Protein AF-A0A3N1T161-F1 (afdb_monomer)

Solvent-accessible surface area (backbone atoms only — not comparable to full-atom values): 4379 Å² total; per-residue (Å²): 137,86,84,79,79,80,79,75,78,73,79,74,82,75,83,77,82,81,89,71,76,80,88,66,57,89,79,44,44,81,41,71,35,92,40,74,93,57,68,54,34,75,38,54,22,38,70,47,92,75,28,31,26,31,75,87,77,65,50,74,41,65,87,122

Sequence (64 aa):
MKLLAFLRRRPAPAATATFTPHGVLDGARWLVCETTACAHLTRRHTPAGHGWECTDCHTHKGDQ

Radius of gyration: 24.97 Å; Cα c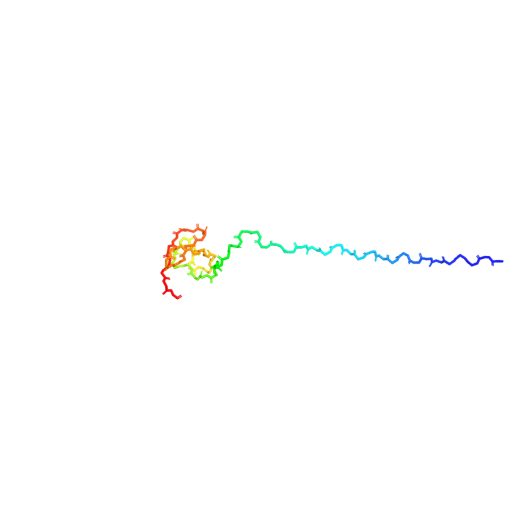ontacts (8 Å, |Δi|>4): 73; chains: 1; bounding box: 46×76×21 Å

Mean predicted aligned error: 11.28 Å

Structure (mmCIF, N/CA/C/O backbone):
data_AF-A0A3N1T161-F1
#
_entry.id   AF-A0A3N1T161-F1
#
loop_
_atom_site.group_PDB
_atom_site.id
_atom_site.type_symbol
_atom_site.label_atom_id
_atom_site.label_alt_id
_atom_site.label_comp_id
_atom_site.label_asym_id
_atom_site.label_entity_id
_atom_site.label_seq_id
_atom_site.pdbx_PDB_ins_code
_atom_site.Cartn_x
_atom_site.Cartn_y
_atom_site.Cartn_z
_atom_site.occupancy
_atom_site.B_iso_or_equiv
_atom_site.auth_seq_id
_atom_site.auth_comp_id
_atom_site.auth_asym_id
_atom_site.auth_atom_id
_atom_site.pdbx_PDB_model_num
ATOM 1 N N . MET A 1 1 ? 39.551 -63.717 -4.957 1.00 39.94 1 MET A N 1
ATOM 2 C CA . MET A 1 1 ? 38.605 -62.959 -4.107 1.00 39.94 1 MET A CA 1
ATOM 3 C C . MET A 1 1 ? 38.418 -61.580 -4.728 1.00 39.94 1 MET A C 1
ATOM 5 O O . MET A 1 1 ? 39.408 -60.881 -4.883 1.00 39.94 1 MET A O 1
ATOM 9 N N . LYS A 1 2 ? 37.214 -61.224 -5.196 1.00 48.19 2 LYS A N 1
ATOM 10 C CA . LYS A 1 2 ? 36.950 -59.925 -5.847 1.00 48.19 2 LYS A CA 1
ATOM 11 C C . LYS A 1 2 ? 36.329 -58.978 -4.820 1.00 48.19 2 LYS A C 1
ATOM 13 O O . LYS A 1 2 ? 35.219 -59.224 -4.360 1.00 48.19 2 LYS A O 1
ATOM 18 N N . LEU A 1 3 ? 37.070 -57.937 -4.447 1.00 58.75 3 LEU A N 1
ATOM 19 C CA . LEU A 1 3 ? 36.601 -56.868 -3.568 1.00 58.75 3 LEU A CA 1
ATOM 20 C C . LEU A 1 3 ? 35.526 -56.066 -4.321 1.00 58.75 3 LEU A C 1
ATOM 22 O O . LEU A 1 3 ? 35.832 -55.360 -5.281 1.00 58.75 3 LEU A O 1
ATOM 26 N N . LEU A 1 4 ? 34.261 -56.205 -3.927 1.00 61.34 4 LEU A N 1
ATOM 27 C CA . LEU A 1 4 ? 33.183 -55.350 -4.418 1.00 61.34 4 LEU A CA 1
ATOM 28 C C . LEU A 1 4 ? 33.348 -53.977 -3.761 1.00 61.34 4 LEU A C 1
ATOM 30 O O . LEU A 1 4 ? 33.018 -53.784 -2.592 1.00 61.34 4 LEU A O 1
ATOM 34 N N . ALA A 1 5 ? 33.923 -53.037 -4.507 1.00 62.69 5 ALA A N 1
ATOM 35 C CA . ALA A 1 5 ? 34.017 -51.647 -4.096 1.00 62.69 5 ALA A CA 1
ATOM 36 C C . ALA A 1 5 ? 32.599 -51.079 -3.933 1.00 62.69 5 ALA A C 1
ATOM 38 O O . ALA A 1 5 ? 31.873 -50.880 -4.907 1.00 62.69 5 ALA A O 1
ATOM 39 N N . PHE A 1 6 ? 32.202 -50.832 -2.685 1.00 65.50 6 PHE A N 1
ATOM 40 C CA . PHE A 1 6 ? 30.990 -50.098 -2.344 1.00 65.50 6 PHE A CA 1
ATOM 41 C C . PHE A 1 6 ? 31.128 -48.654 -2.834 1.00 65.50 6 PHE A C 1
ATOM 43 O O . PHE A 1 6 ? 31.603 -47.773 -2.116 1.00 65.50 6 PHE A O 1
ATOM 50 N N . LEU A 1 7 ? 30.708 -48.403 -4.073 1.00 70.88 7 LEU A N 1
ATOM 51 C CA . LEU A 1 7 ? 30.518 -47.057 -4.595 1.00 70.88 7 LEU A CA 1
ATOM 52 C C . LEU A 1 7 ? 29.396 -46.394 -3.783 1.00 70.88 7 LEU A C 1
ATOM 54 O O . LEU A 1 7 ? 28.211 -46.560 -4.077 1.00 70.88 7 LEU A O 1
ATOM 58 N N . ARG A 1 8 ? 29.764 -45.657 -2.727 1.00 71.44 8 ARG A N 1
ATOM 59 C CA . ARG A 1 8 ? 28.845 -44.751 -2.030 1.00 71.44 8 ARG A CA 1
ATOM 60 C C . ARG A 1 8 ? 28.343 -43.739 -3.056 1.00 71.44 8 ARG A C 1
ATOM 62 O O . ARG A 1 8 ? 29.102 -42.879 -3.498 1.00 71.44 8 ARG A O 1
ATOM 69 N N . ARG A 1 9 ? 27.068 -43.848 -3.442 1.00 71.75 9 ARG A N 1
ATOM 70 C CA . ARG A 1 9 ? 26.399 -42.829 -4.257 1.00 71.75 9 ARG A CA 1
ATOM 71 C C . ARG A 1 9 ? 26.452 -41.517 -3.482 1.00 71.75 9 ARG A C 1
ATOM 73 O O . ARG A 1 9 ? 25.846 -41.403 -2.419 1.00 71.75 9 ARG A O 1
ATOM 80 N N . ARG A 1 10 ? 27.213 -40.549 -3.990 1.00 74.50 10 ARG A N 1
ATOM 81 C CA . ARG A 1 10 ? 27.196 -39.189 -3.458 1.00 74.50 10 ARG A CA 1
ATOM 82 C C . ARG A 1 10 ? 25.827 -38.595 -3.810 1.00 74.50 10 ARG A C 1
ATOM 84 O O . ARG A 1 10 ? 25.461 -38.660 -4.985 1.00 74.50 10 ARG A O 1
ATOM 91 N N . PRO A 1 11 ? 25.051 -38.086 -2.840 1.00 72.50 11 PRO A N 1
ATOM 92 C CA . PRO A 1 11 ? 23.790 -37.431 -3.152 1.00 72.50 11 PRO A CA 1
ATOM 93 C C . PRO A 1 11 ? 24.069 -36.259 -4.094 1.00 72.50 11 PRO A C 1
ATOM 95 O O . PRO A 1 11 ? 25.015 -35.495 -3.882 1.00 72.50 11 PRO A O 1
ATOM 98 N N . ALA A 1 12 ? 23.287 -36.170 -5.168 1.00 78.56 12 ALA A N 1
ATOM 99 C CA . ALA A 1 12 ? 23.355 -35.041 -6.082 1.00 78.56 12 ALA A CA 1
ATOM 100 C C . ALA A 1 12 ? 22.984 -33.757 -5.319 1.00 78.56 12 ALA A C 1
ATOM 102 O O . ALA A 1 12 ? 22.119 -33.816 -4.438 1.00 78.56 12 ALA A O 1
ATOM 103 N N . PRO A 1 13 ? 23.622 -32.612 -5.620 1.00 74.75 13 PRO A N 1
ATOM 104 C CA . PRO A 1 13 ? 23.211 -31.347 -5.033 1.00 74.75 13 PRO A CA 1
ATOM 105 C C . PRO A 1 13 ? 21.739 -31.101 -5.374 1.00 74.75 13 PRO A C 1
ATOM 107 O O . PRO A 1 13 ? 21.337 -31.218 -6.533 1.00 74.75 13 PRO A O 1
ATOM 110 N N . ALA A 1 14 ? 20.931 -30.808 -4.355 1.00 77.88 14 ALA A N 1
ATOM 111 C CA . ALA A 1 14 ? 19.546 -30.414 -4.563 1.00 77.88 14 ALA A CA 1
ATOM 112 C C . ALA A 1 14 ? 19.515 -29.142 -5.420 1.00 77.88 14 ALA A C 1
ATOM 114 O O . ALA A 1 14 ? 20.350 -28.253 -5.236 1.00 77.88 14 ALA A O 1
ATOM 115 N N . ALA A 1 15 ? 18.567 -29.062 -6.356 1.00 81.38 15 ALA A N 1
ATOM 116 C CA . ALA A 1 15 ? 18.364 -27.852 -7.139 1.00 81.38 15 ALA A CA 1
ATOM 117 C C . ALA A 1 15 ? 18.117 -26.673 -6.186 1.00 81.38 15 ALA A C 1
ATOM 119 O O . ALA A 1 15 ? 17.243 -26.735 -5.319 1.00 81.38 15 ALA A O 1
ATOM 120 N N . THR A 1 16 ? 18.913 -25.616 -6.319 1.00 78.81 16 THR A N 1
ATOM 121 C CA . THR A 1 16 ? 18.740 -24.387 -5.548 1.00 78.81 16 THR A CA 1
ATOM 122 C C . THR A 1 16 ? 17.450 -23.707 -5.989 1.00 78.81 16 THR A C 1
ATOM 124 O O . THR A 1 16 ? 17.258 -23.443 -7.175 1.00 78.81 16 THR A O 1
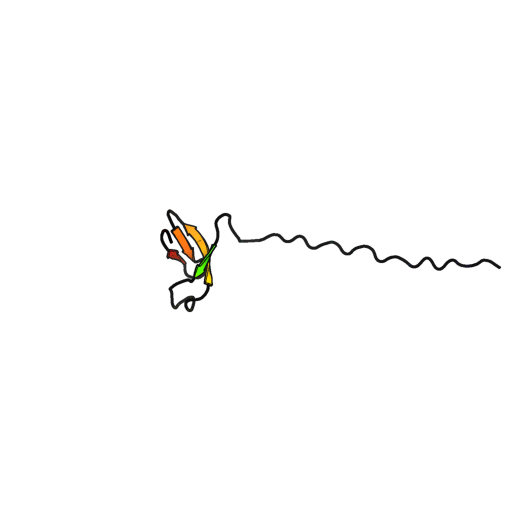ATOM 127 N N . ALA A 1 17 ? 16.559 -23.421 -5.040 1.00 79.25 17 ALA A N 1
ATOM 128 C CA . ALA A 1 17 ? 15.344 -22.671 -5.327 1.00 79.25 17 ALA A CA 1
ATOM 129 C C . ALA A 1 17 ? 15.708 -21.261 -5.813 1.00 79.25 17 ALA A C 1
ATOM 131 O O . ALA A 1 17 ? 16.470 -20.543 -5.163 1.00 79.25 17 ALA A O 1
ATOM 132 N N . THR A 1 18 ? 15.160 -20.861 -6.958 1.00 79.81 18 THR A N 1
ATOM 133 C CA . THR A 1 18 ? 15.287 -19.492 -7.455 1.00 79.81 18 THR A CA 1
ATOM 134 C C . THR A 1 18 ? 14.333 -18.596 -6.672 1.00 79.81 18 THR A C 1
ATOM 136 O O . THR A 1 18 ? 13.121 -18.794 -6.709 1.00 79.81 18 THR A O 1
ATOM 139 N N . PHE A 1 19 ? 14.871 -17.607 -5.957 1.00 76.56 19 PHE A N 1
ATOM 140 C CA . PHE A 1 19 ? 14.054 -16.545 -5.379 1.00 76.56 19 PHE A CA 1
ATOM 141 C C . PHE A 1 19 ? 13.703 -15.536 -6.472 1.00 76.56 19 PHE A C 1
ATOM 143 O O . PHE A 1 19 ? 14.585 -14.975 -7.121 1.00 76.56 19 PHE A O 1
ATOM 150 N N . THR A 1 20 ? 12.413 -15.291 -6.668 1.00 73.06 20 THR A N 1
ATOM 151 C CA . THR A 1 20 ? 11.923 -14.209 -7.521 1.00 73.06 20 THR A CA 1
ATOM 152 C C . THR A 1 20 ? 10.897 -13.418 -6.719 1.00 73.06 20 THR A C 1
ATOM 154 O O . THR A 1 20 ? 9.918 -14.009 -6.255 1.00 73.06 20 THR A O 1
ATOM 157 N N . PRO A 1 21 ? 11.097 -12.105 -6.510 1.00 70.31 21 PRO A N 1
ATOM 158 C CA . PRO A 1 21 ? 10.154 -11.280 -5.770 1.00 70.31 21 PRO A CA 1
ATOM 159 C C . PRO A 1 21 ? 8.915 -11.016 -6.635 1.00 70.31 21 PRO A C 1
ATOM 161 O O . PRO A 1 21 ? 8.759 -9.962 -7.244 1.00 70.31 21 PRO A O 1
ATOM 164 N N . HIS A 1 22 ? 8.016 -11.995 -6.718 1.00 69.62 22 HIS A N 1
ATOM 165 C CA . HIS A 1 22 ? 6.743 -11.816 -7.401 1.00 69.62 22 HIS A CA 1
ATOM 166 C C . HIS A 1 22 ? 5.920 -10.738 -6.681 1.00 69.62 22 HIS A C 1
ATOM 168 O O . HIS A 1 22 ? 5.613 -10.845 -5.494 1.00 69.6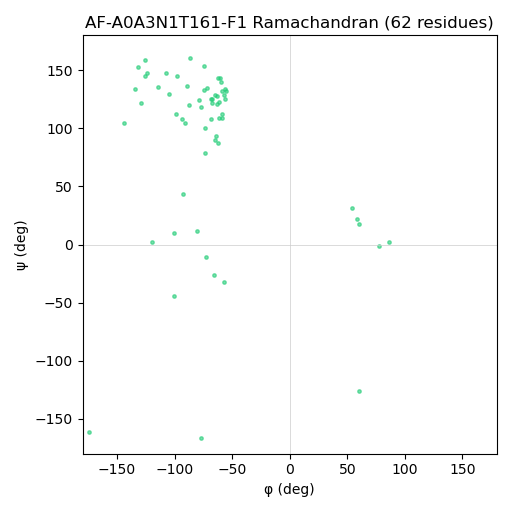2 22 HIS A O 1
ATOM 174 N N . GLY A 1 23 ? 5.573 -9.676 -7.410 1.00 69.19 23 GLY A N 1
ATOM 175 C CA . GLY A 1 23 ? 4.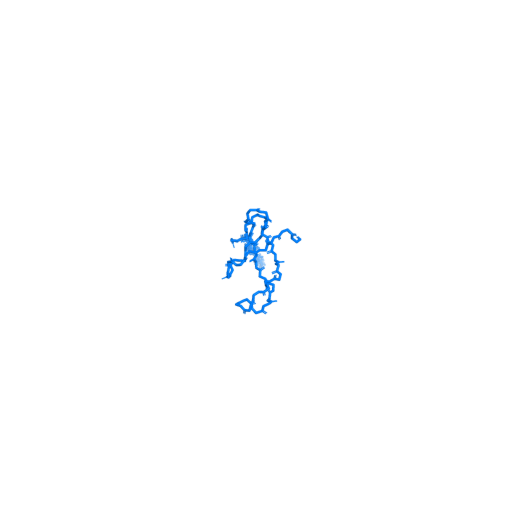698 -8.605 -6.933 1.00 69.19 23 GLY A CA 1
ATOM 176 C C . GLY A 1 23 ? 5.378 -7.475 -6.155 1.00 69.19 23 GLY A C 1
ATOM 177 O O . GLY A 1 23 ? 4.672 -6.573 -5.712 1.00 69.19 23 GLY A O 1
ATOM 178 N N . VAL A 1 24 ? 6.704 -7.477 -5.974 1.00 78.50 24 VAL A N 1
ATOM 179 C CA . VAL A 1 24 ? 7.427 -6.283 -5.495 1.00 78.50 24 VAL A CA 1
ATOM 180 C C . VAL A 1 24 ? 7.868 -5.492 -6.722 1.00 78.50 24 VAL A C 1
ATOM 182 O O . VAL A 1 24 ? 8.772 -5.917 -7.432 1.00 78.50 24 VAL A O 1
ATOM 185 N N . LEU A 1 25 ? 7.177 -4.387 -7.002 1.00 79.94 25 LEU A N 1
ATOM 186 C CA . LEU A 1 25 ? 7.500 -3.507 -8.126 1.00 79.94 25 LEU A CA 1
ATOM 187 C C . LEU A 1 25 ? 8.753 -2.675 -7.830 1.00 79.94 25 LEU A C 1
ATOM 189 O O . LEU A 1 25 ? 9.036 -2.367 -6.668 1.00 79.94 25 LEU A O 1
ATOM 193 N N . ASP A 1 26 ? 9.466 -2.266 -8.878 1.00 83.56 26 ASP A N 1
ATOM 194 C CA . ASP A 1 26 ? 10.581 -1.329 -8.744 1.00 83.56 26 ASP A CA 1
ATOM 195 C C . ASP A 1 26 ? 10.120 -0.034 -8.064 1.00 83.56 26 ASP A C 1
ATOM 197 O O . ASP A 1 26 ? 9.062 0.523 -8.363 1.00 83.56 26 ASP A O 1
ATOM 201 N N . GLY A 1 27 ? 10.908 0.427 -7.092 1.00 88.00 27 GLY A N 1
ATOM 202 C CA . GLY A 1 27 ? 10.578 1.600 -6.283 1.00 88.00 27 GLY A CA 1
ATOM 203 C C . GLY A 1 27 ? 9.545 1.356 -5.177 1.00 88.00 27 GLY A C 1
ATOM 204 O O . GLY A 1 27 ? 9.261 2.287 -4.420 1.00 88.00 27 GLY A O 1
ATOM 205 N N . ALA A 1 28 ? 9.011 0.136 -5.032 1.00 91.38 28 ALA A N 1
ATOM 206 C CA . ALA A 1 28 ? 8.178 -0.209 -3.885 1.00 91.38 28 ALA A CA 1
ATOM 207 C C . ALA A 1 28 ? 8.959 -0.056 -2.571 1.00 91.38 28 ALA A C 1
ATOM 209 O O . ALA A 1 28 ? 10.150 -0.366 -2.483 1.00 91.38 28 ALA A O 1
ATOM 210 N N . ARG A 1 29 ? 8.269 0.410 -1.528 1.00 91.81 29 ARG A N 1
ATOM 211 C CA . ARG A 1 29 ? 8.844 0.647 -0.199 1.00 91.81 29 ARG A CA 1
ATOM 212 C C . ARG A 1 29 ? 7.973 0.040 0.890 1.00 91.81 29 ARG A C 1
ATOM 214 O O . ARG A 1 29 ? 6.760 -0.085 0.740 1.00 91.81 29 ARG A O 1
ATOM 221 N N . TRP A 1 30 ? 8.597 -0.313 2.007 1.00 92.81 30 TRP A N 1
ATOM 222 C CA . TRP A 1 30 ? 7.898 -0.662 3.240 1.00 92.81 30 TRP A CA 1
ATOM 223 C C . TRP A 1 30 ? 7.786 0.595 4.095 1.00 92.81 30 TRP A C 1
ATOM 225 O O . TRP A 1 30 ? 8.787 1.078 4.615 1.00 92.81 30 TRP A O 1
ATOM 235 N N . LEU A 1 31 ? 6.576 1.139 4.197 1.00 93.44 31 LEU A N 1
ATOM 236 C CA . LEU A 1 31 ? 6.287 2.378 4.919 1.00 93.44 31 LEU A CA 1
ATOM 237 C C . LEU A 1 31 ? 5.208 2.108 5.967 1.00 93.44 31 LEU A C 1
ATOM 239 O O . LEU A 1 31 ? 4.321 1.277 5.758 1.00 93.44 31 LEU A O 1
ATOM 243 N N . VAL A 1 32 ? 5.256 2.819 7.093 1.00 94.00 32 VAL A N 1
ATOM 244 C CA . VAL A 1 32 ? 4.162 2.811 8.075 1.00 94.00 32 VAL A CA 1
ATOM 245 C C . VAL A 1 32 ? 2.907 3.355 7.398 1.00 94.00 32 VAL A C 1
ATOM 247 O O . VAL A 1 32 ? 2.939 4.469 6.886 1.00 94.00 32 VAL A O 1
ATOM 250 N N . CYS A 1 33 ? 1.810 2.599 7.374 1.00 94.94 33 CYS A N 1
ATOM 251 C CA . CYS A 1 33 ? 0.530 3.101 6.882 1.00 94.94 33 CYS A CA 1
ATOM 252 C C . CYS A 1 33 ? -0.217 3.777 8.033 1.00 94.94 33 CYS A C 1
ATOM 254 O O . CYS A 1 33 ? -0.525 3.116 9.009 1.00 94.94 33 CYS A O 1
ATOM 256 N N . GLU A 1 34 ? -0.552 5.062 7.933 1.00 90.25 34 GLU A N 1
ATOM 257 C CA . GLU A 1 34 ? -1.166 5.834 9.033 1.00 90.25 34 GLU A CA 1
ATOM 258 C C . GLU A 1 34 ? -2.676 5.606 9.194 1.00 90.25 34 GLU A C 1
ATOM 260 O O . GLU A 1 34 ? -3.344 6.315 9.939 1.00 90.25 3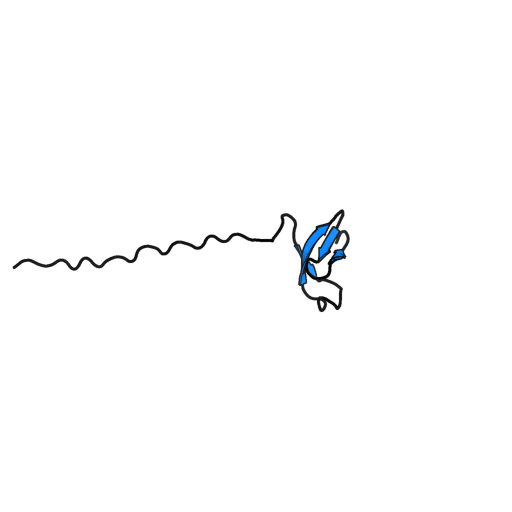4 GLU A O 1
ATOM 265 N N . THR A 1 35 ? -3.227 4.601 8.517 1.00 92.56 35 THR A N 1
ATOM 266 C CA . THR A 1 35 ? -4.654 4.291 8.602 1.00 92.56 35 THR A CA 1
ATOM 267 C C . THR A 1 35 ? -4.935 3.157 9.576 1.00 92.56 35 THR A C 1
ATOM 269 O O . THR A 1 35 ? -4.196 2.168 9.666 1.00 92.56 35 THR A O 1
ATOM 272 N N . THR A 1 36 ? -6.071 3.257 10.265 1.00 94.81 36 THR A N 1
ATOM 273 C CA . THR A 1 36 ? -6.582 2.198 11.144 1.00 94.81 36 THR A CA 1
ATOM 274 C C . THR A 1 36 ? -6.963 0.935 10.373 1.00 94.81 36 THR A C 1
ATOM 276 O O . THR A 1 36 ? -6.844 -0.154 10.927 1.00 94.81 36 THR A O 1
ATOM 279 N N . ALA A 1 37 ? -7.318 1.048 9.086 1.00 93.94 37 ALA A N 1
ATOM 280 C CA . ALA A 1 37 ? -7.543 -0.095 8.195 1.00 93.94 37 ALA A CA 1
ATOM 281 C C . ALA A 1 37 ? -6.308 -1.012 8.098 1.00 93.94 37 ALA A C 1
ATOM 283 O O . ALA A 1 37 ? -6.437 -2.229 7.998 1.00 93.94 37 ALA A O 1
ATOM 284 N N . CYS A 1 38 ? -5.107 -0.436 8.199 1.00 96.25 38 CYS A N 1
ATOM 285 C CA . CYS A 1 38 ? -3.844 -1.170 8.241 1.00 96.25 38 CYS A CA 1
ATOM 286 C C . CYS A 1 38 ? -3.265 -1.316 9.657 1.00 96.25 38 CYS A C 1
ATOM 288 O O . CYS A 1 38 ? -2.123 -1.765 9.793 1.00 96.25 38 CYS A O 1
ATOM 290 N N . ALA A 1 39 ? -4.034 -0.959 10.691 1.00 95.62 39 ALA A N 1
ATOM 291 C CA . ALA A 1 39 ? -3.647 -0.985 12.102 1.00 95.62 39 ALA A CA 1
ATOM 292 C C . ALA A 1 39 ? -2.352 -0.213 12.419 1.00 95.62 39 ALA A C 1
ATOM 294 O O . ALA A 1 39 ? -1.603 -0.602 13.312 1.00 95.62 39 ALA A O 1
ATOM 295 N N . HIS A 1 40 ? -2.064 0.860 11.677 1.00 92.25 40 HIS A N 1
ATOM 296 C CA . HIS A 1 40 ? -0.818 1.623 11.816 1.00 92.25 40 HIS A CA 1
ATOM 297 C C . HIS A 1 40 ? 0.468 0.802 11.598 1.00 92.25 40 HIS A C 1
ATOM 299 O O . HIS A 1 40 ? 1.542 1.166 12.075 1.00 92.25 40 HIS A O 1
ATOM 305 N N . LEU A 1 41 ? 0.372 -0.331 10.893 1.00 95.50 41 LEU A N 1
ATOM 306 C CA . LEU A 1 41 ? 1.505 -1.218 10.648 1.00 95.50 41 LEU A CA 1
ATOM 307 C C . LEU A 1 41 ? 2.292 -0.806 9.404 1.00 95.50 41 LEU A C 1
ATOM 309 O O . LEU A 1 41 ? 1.793 -0.131 8.501 1.00 95.50 41 LEU A O 1
ATOM 313 N N . THR A 1 42 ? 3.537 -1.277 9.336 1.00 95.44 42 THR A N 1
ATOM 314 C CA . THR A 1 42 ? 4.346 -1.166 8.121 1.00 95.44 42 THR A CA 1
ATOM 315 C C . THR A 1 42 ? 3.739 -2.038 7.029 1.00 95.44 42 THR A C 1
ATOM 317 O O . THR A 1 42 ? 3.577 -3.245 7.208 1.00 95.44 42 THR A O 1
ATOM 320 N N . ARG A 1 43 ? 3.395 -1.420 5.899 1.00 94.56 43 ARG A N 1
ATOM 321 C CA . ARG A 1 43 ? 2.808 -2.066 4.723 1.00 94.56 43 ARG A CA 1
ATOM 322 C C . ARG A 1 43 ? 3.629 -1.756 3.485 1.00 94.56 43 ARG A C 1
ATOM 324 O O . ARG A 1 43 ? 4.371 -0.770 3.435 1.00 94.56 43 ARG A O 1
ATOM 331 N N . ARG A 1 44 ? 3.484 -2.596 2.466 1.00 93.69 44 ARG A N 1
ATOM 332 C CA . ARG A 1 44 ? 4.088 -2.326 1.168 1.00 93.69 44 ARG A CA 1
ATOM 333 C C . ARG A 1 44 ? 3.332 -1.183 0.504 1.00 93.69 44 ARG A C 1
ATOM 335 O O . ARG A 1 44 ? 2.105 -1.167 0.497 1.00 93.69 44 ARG A O 1
ATOM 342 N N . HIS A 1 45 ? 4.081 -0.244 -0.049 1.00 94.12 45 HIS A N 1
ATOM 343 C CA . HIS A 1 45 ? 3.554 0.829 -0.867 1.00 94.12 45 HIS A CA 1
ATOM 344 C C . HIS A 1 45 ? 4.263 0.850 -2.219 1.00 94.12 45 HIS A C 1
ATOM 346 O O . HIS A 1 45 ? 5.459 0.557 -2.305 1.00 94.12 45 HIS A O 1
ATOM 352 N N . THR A 1 46 ? 3.528 1.198 -3.267 1.00 93.94 46 THR A N 1
ATOM 353 C CA . THR A 1 46 ? 4.038 1.347 -4.634 1.00 93.94 46 THR A CA 1
ATOM 354 C C . THR A 1 46 ? 4.096 2.822 -5.021 1.00 93.94 46 THR A C 1
ATOM 356 O O . THR A 1 46 ?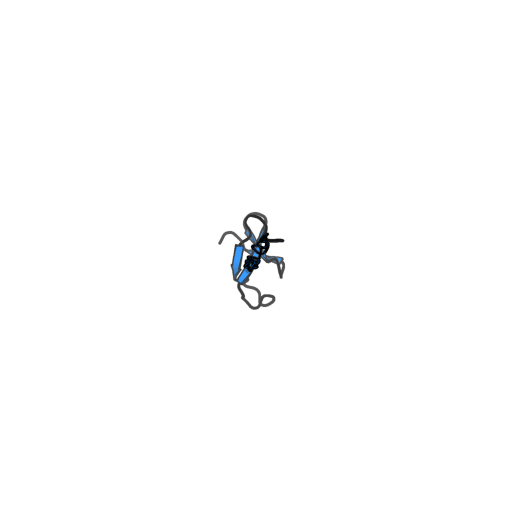 3.268 3.592 -4.537 1.00 93.94 46 THR A O 1
ATOM 359 N N . PRO A 1 47 ? 5.056 3.246 -5.862 1.00 93.25 47 PRO A N 1
ATOM 360 C CA . PRO A 1 47 ? 5.103 4.623 -6.348 1.00 93.25 47 PRO A CA 1
ATOM 361 C C . PRO A 1 47 ? 3.791 5.032 -7.032 1.00 93.25 47 PRO A C 1
ATOM 363 O O . PRO A 1 47 ? 3.288 4.301 -7.885 1.00 93.25 47 PRO A O 1
ATOM 366 N N . ALA A 1 48 ? 3.262 6.201 -6.673 1.00 91.50 48 ALA A N 1
ATOM 367 C CA . ALA A 1 48 ? 2.048 6.782 -7.241 1.00 91.50 48 ALA A CA 1
ATOM 368 C C . ALA A 1 48 ? 2.207 8.309 -7.337 1.00 91.50 48 ALA A C 1
ATOM 370 O O . ALA A 1 48 ? 2.148 9.016 -6.332 1.00 91.50 48 ALA A O 1
ATOM 371 N N . GLY A 1 49 ? 2.445 8.827 -8.548 1.00 90.31 49 GLY A N 1
ATOM 372 C CA . GLY A 1 49 ? 2.737 10.250 -8.761 1.00 90.31 49 GLY A CA 1
ATOM 373 C C . GLY A 1 49 ? 3.996 10.706 -8.008 1.00 90.31 49 GLY A C 1
ATOM 374 O O . GLY A 1 49 ? 5.056 10.105 -8.160 1.00 90.31 49 GLY A O 1
ATOM 375 N N . HIS A 1 50 ? 3.864 11.755 -7.191 1.00 88.25 50 HIS A N 1
ATOM 376 C CA . HIS A 1 50 ? 4.907 12.280 -6.292 1.00 88.25 50 HIS A CA 1
ATOM 377 C C . HIS A 1 50 ? 4.808 11.665 -4.885 1.00 88.25 50 HIS A C 1
ATOM 379 O O . HIS A 1 50 ? 4.784 12.365 -3.879 1.00 88.25 50 HIS A O 1
ATOM 385 N N . GLY A 1 51 ? 4.585 10.357 -4.801 1.00 93.06 51 GLY A N 1
ATOM 386 C CA . GLY A 1 51 ? 4.299 9.721 -3.525 1.00 93.06 51 GLY A CA 1
ATOM 387 C C . GLY A 1 51 ? 4.197 8.209 -3.613 1.00 93.06 51 GLY A C 1
ATOM 388 O O . GLY A 1 51 ? 4.665 7.578 -4.564 1.00 93.06 51 GLY A O 1
ATOM 389 N N . TRP A 1 52 ? 3.568 7.628 -2.597 1.00 94.31 52 TRP A N 1
ATOM 390 C CA . TRP A 1 52 ? 3.423 6.189 -2.427 1.00 94.31 52 TRP A CA 1
ATOM 391 C C . TRP A 1 52 ? 1.994 5.811 -2.049 1.00 94.31 52 TRP A C 1
ATOM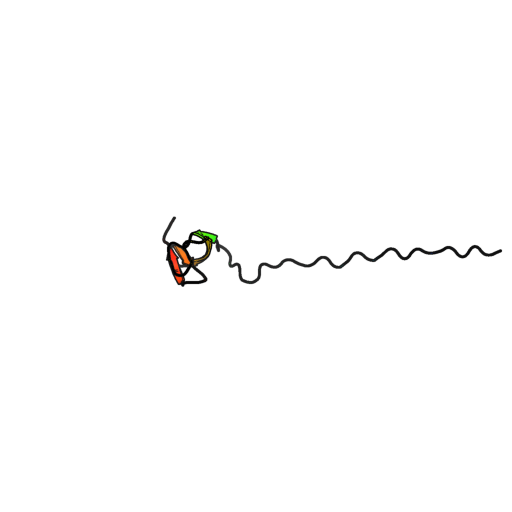 393 O O . TRP A 1 52 ? 1.406 6.389 -1.140 1.00 94.31 52 TRP A O 1
ATOM 403 N N . GLU A 1 53 ? 1.453 4.791 -2.699 1.00 94.56 53 GLU A N 1
ATOM 404 C CA . GLU A 1 53 ? 0.132 4.229 -2.422 1.00 94.56 53 GLU A CA 1
ATOM 405 C C . GLU A 1 53 ? 0.266 2.895 -1.679 1.00 94.56 53 GLU A C 1
ATOM 407 O O . GLU A 1 53 ? 1.015 2.016 -2.107 1.00 94.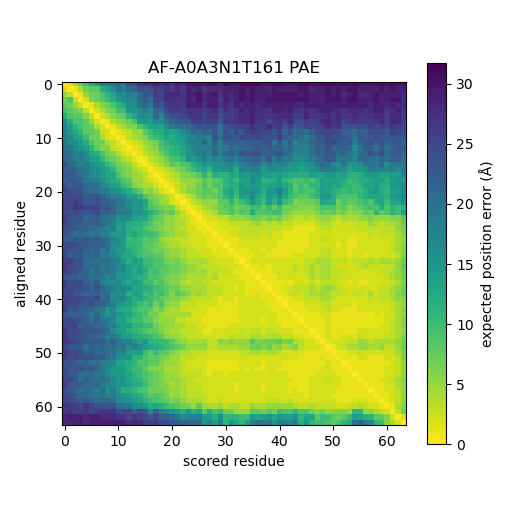56 53 GLU A O 1
ATOM 412 N N . CYS A 1 54 ? -0.448 2.725 -0.564 1.00 94.94 54 CYS A N 1
ATOM 413 C CA . CYS A 1 54 ? -0.486 1.463 0.183 1.00 94.94 54 CYS A CA 1
ATOM 414 C C . CYS A 1 54 ? -1.140 0.351 -0.647 1.00 94.94 54 CYS A C 1
ATOM 416 O O . CYS A 1 54 ? -2.277 0.511 -1.083 1.00 94.94 54 CYS A O 1
ATOM 418 N N . THR A 1 55 ? -0.491 -0.811 -0.786 1.00 93.75 55 THR A N 1
ATOM 419 C CA . THR A 1 55 ? -1.043 -1.913 -1.599 1.00 93.75 55 THR A CA 1
ATOM 420 C C . THR A 1 55 ? -2.228 -2.632 -0.955 1.00 93.75 55 THR A C 1
ATOM 422 O O . THR A 1 55 ? -2.867 -3.439 -1.622 1.00 93.75 55 THR A O 1
ATOM 425 N N . ASP A 1 56 ? -2.500 -2.369 0.327 1.00 94.00 56 ASP A N 1
ATOM 426 C CA . ASP A 1 56 ? -3.569 -3.033 1.083 1.00 94.00 56 ASP A CA 1
ATOM 427 C C . ASP A 1 56 ? -4.824 -2.149 1.190 1.00 94.00 56 ASP A C 1
ATOM 429 O O . ASP A 1 56 ? -5.937 -2.637 1.022 1.00 94.00 56 ASP A O 1
ATOM 433 N N . CYS A 1 57 ? -4.663 -0.851 1.482 1.00 95.38 57 CYS A N 1
ATOM 434 C CA . CYS A 1 57 ? -5.785 0.070 1.726 1.00 95.38 57 CYS A CA 1
ATOM 435 C C . CYS A 1 57 ? -5.865 1.263 0.763 1.00 95.38 57 CYS A C 1
ATOM 437 O O . CYS A 1 57 ? -6.722 2.124 0.956 1.00 95.38 5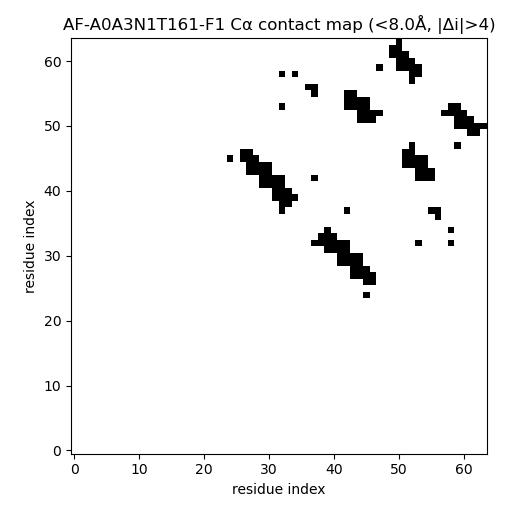7 CYS A O 1
ATOM 439 N N . HIS A 1 58 ? -4.973 1.353 -0.229 1.00 95.19 58 HIS A N 1
ATOM 440 C CA . HIS A 1 58 ? -4.973 2.394 -1.270 1.00 95.19 58 HIS A CA 1
ATOM 441 C C . HIS A 1 58 ? -4.841 3.840 -0.762 1.00 95.19 58 HIS A C 1
ATOM 443 O O . HIS A 1 58 ? -5.134 4.805 -1.465 1.00 95.19 58 HIS A O 1
ATOM 449 N N . THR A 1 59 ? -4.387 4.021 0.480 1.00 94.44 59 THR A N 1
ATOM 450 C CA . THR A 1 59 ? -4.094 5.356 1.009 1.00 94.44 59 THR A CA 1
ATOM 451 C C . THR A 1 59 ? -2.799 5.889 0.407 1.00 94.44 59 THR A C 1
ATOM 453 O O . THR A 1 59 ? -1.787 5.185 0.391 1.00 94.44 59 THR A O 1
ATOM 456 N N . HIS A 1 60 ? -2.834 7.143 -0.044 1.00 93.62 60 HIS A N 1
ATOM 457 C CA . HIS A 1 60 ? -1.687 7.849 -0.603 1.00 93.62 60 HIS A CA 1
ATOM 458 C C . HIS A 1 60 ? -0.890 8.581 0.480 1.00 93.62 60 HIS A C 1
ATOM 460 O O . HIS A 1 60 ? -1.455 9.261 1.337 1.00 93.62 60 HIS A O 1
ATOM 466 N N . LYS A 1 61 ? 0.434 8.478 0.396 1.00 87.44 61 LYS A N 1
ATOM 467 C CA . LYS A 1 61 ? 1.415 9.269 1.140 1.00 87.44 61 LYS A CA 1
ATOM 468 C C . LYS A 1 61 ? 2.196 10.141 0.162 1.00 87.44 61 LYS A C 1
ATOM 470 O O . LYS A 1 61 ? 2.592 9.648 -0.888 1.00 87.44 61 LYS A O 1
ATOM 475 N N . GLY A 1 62 ? 2.400 11.415 0.496 1.00 81.69 62 GLY A N 1
ATOM 476 C CA . GLY A 1 62 ? 3.257 12.323 -0.280 1.00 81.69 62 GLY A CA 1
ATOM 477 C C . GLY A 1 62 ? 4.752 12.081 -0.043 1.00 81.69 62 GLY A C 1
ATOM 478 O O . GLY A 1 62 ? 5.122 11.073 0.563 1.00 81.69 62 GLY A O 1
ATOM 479 N N . ASP A 1 63 ? 5.585 13.026 -0.487 1.00 65.81 63 ASP A N 1
ATOM 480 C CA . ASP A 1 63 ? 7.048 13.027 -0.336 1.00 65.81 63 ASP A CA 1
ATOM 481 C C . ASP A 1 63 ? 7.476 13.055 1.152 1.00 65.81 63 ASP A C 1
ATOM 483 O O . ASP A 1 63 ? 7.665 14.119 1.744 1.00 65.81 63 ASP A O 1
ATOM 487 N N . GLN A 1 64 ? 7.589 11.879 1.778 1.00 57.81 64 GLN A N 1
ATOM 488 C CA . GLN A 1 64 ? 8.311 11.654 3.037 1.00 57.81 64 GLN A CA 1
ATOM 489 C C . GLN A 1 64 ? 9.748 11.189 2.801 1.00 57.81 64 GLN A C 1
ATOM 491 O O . GLN A 1 64 ? 9.974 10.357 1.887 1.00 57.81 64 GLN A O 1
#

Secondary structure (DSSP, 8-state):
---------PPPPPPPPPP--TT--TT-EEEE--SGGGTT-EEEEEE-SSSEEETTT--EE---

Foldseek 3Di:
DDDPPPPPPDDDPDDDDDDDPPPQDPPKDFDQDPDVQVPSHTAIWDDDPQFTAGPRPRDTDHDD

pLDDT: mean 83.08, std 13.14, range [39.94, 96.25]

Nearest PDB structures (foldseek):
  8cah-assembly1_N  TM=4.465E-01  e=5.926E+00  Saccharomyces cerevisiae W303
  7qgg-assembly1_Sf  TM=3.491E-01  e=7.265E+00  Rattus norvegicus